Protein AF-A0A7S0JBU2-F1 (afdb_monomer_lite)

Foldseek 3Di:
DDDDDDDDDPVVDDDDADDDDPPDFPPADAQKWWFFDDPNDTAIWTWHDPQPPPPPPDPDDFTWTFTGRLVVRDTDTDGSVGIGFDWDQDPNDTDGDTDRDPPPPSDPDD

Secondary structure (DSSP, 8-state):
--PPPPP--GGG--PPPPPPPTT----PPTTEEEEEEETTEEEEEEEE----PPPTT-TT-PPEEEEEEGGGTEEEEEEGGGEEEEEEEETTEEEEE--BPPTT-TT---

Sequence (110 aa):
ETTPKEWKSVGEVRALPPPPPDGWHFHARLLEACDAQHDGSWLCGVAFVEPLLPSSESAEEETLFAVRFPPLELTLELPATAVRPLWELQSGNWTVVSRIVSSGGAAALT

pLDDT: mean 74.16, std 16.02, range [33.69, 90.88]

Organism: NCBI:txid127549

Structure (mmCIF, N/CA/C/O backbone):
data_AF-A0A7S0JBU2-F1
#
_entry.id   AF-A0A7S0JBU2-F1
#
loop_
_atom_site.group_PDB
_atom_site.id
_atom_site.type_symbol
_atom_site.label_atom_id
_atom_site.label_alt_id
_atom_site.label_comp_id
_atom_site.label_asym_id
_atom_site.label_entity_id
_atom_site.label_seq_id
_atom_site.pdbx_PDB_ins_code
_atom_site.Cartn_x
_atom_site.Cartn_y
_atom_site.Cartn_z
_atom_site.occupancy
_atom_site.B_iso_or_equiv
_atom_site.auth_seq_id
_atom_site.auth_comp_id
_atom_site.auth_asym_id
_atom_site.auth_atom_id
_atom_site.pdbx_PDB_model_num
ATOM 1 N N . GLU A 1 1 ? 7.351 22.881 20.813 1.00 42.94 1 GLU A N 1
ATOM 2 C CA . GLU A 1 1 ? 5.884 22.879 20.989 1.00 42.94 1 GLU A CA 1
ATOM 3 C C . GLU A 1 1 ? 5.425 21.477 21.355 1.00 42.94 1 GLU A C 1
ATOM 5 O O . GLU A 1 1 ? 6.002 20.518 20.859 1.00 42.94 1 GLU A O 1
ATOM 10 N N . THR A 1 2 ? 4.452 21.335 22.253 1.00 54.41 2 THR A N 1
ATOM 11 C CA . THR A 1 2 ? 3.828 20.041 22.563 1.00 54.41 2 THR A CA 1
ATOM 12 C C . THR A 1 2 ? 2.641 19.844 21.634 1.00 54.41 2 THR A C 1
ATOM 14 O O . THR A 1 2 ? 1.653 20.564 21.759 1.00 54.41 2 THR A O 1
ATOM 17 N N . THR A 1 3 ? 2.743 18.890 20.709 1.00 56.72 3 THR A N 1
ATOM 18 C CA . THR A 1 3 ? 1.644 18.486 19.826 1.00 56.72 3 THR A CA 1
ATOM 19 C C . THR A 1 3 ? 0.376 18.235 20.657 1.00 56.72 3 THR A C 1
ATOM 21 O O . THR A 1 3 ? 0.451 17.501 21.651 1.00 56.72 3 THR A O 1
ATOM 24 N N . PRO A 1 4 ? -0.773 18.846 20.319 1.00 62.50 4 PRO A N 1
ATOM 25 C CA . PRO A 1 4 ? -2.010 18.629 21.059 1.00 62.50 4 PRO A CA 1
ATOM 26 C C . PRO A 1 4 ? -2.412 17.150 20.984 1.00 62.50 4 PRO A C 1
ATOM 28 O O . PRO A 1 4 ? -2.424 16.549 19.912 1.00 62.50 4 PRO A O 1
ATOM 31 N N . LYS A 1 5 ? -2.704 16.547 22.142 1.00 82.44 5 LYS A N 1
ATOM 32 C CA . LYS A 1 5 ? -3.158 15.154 22.232 1.00 82.44 5 LYS A CA 1
ATOM 33 C C . LYS A 1 5 ? -4.628 15.080 21.818 1.00 82.44 5 LYS A C 1
ATOM 35 O O . LYS A 1 5 ? -5.474 15.702 22.454 1.00 82.44 5 LYS A O 1
ATOM 40 N N . GLU A 1 6 ? -4.911 14.316 20.772 1.00 87.00 6 GLU A N 1
ATOM 41 C CA . GLU A 1 6 ? -6.258 14.057 20.263 1.00 87.00 6 GLU A CA 1
ATOM 42 C C . GLU A 1 6 ? -6.824 12.771 20.890 1.00 87.00 6 GLU A C 1
ATOM 44 O O . GLU A 1 6 ? -6.122 11.762 20.993 1.00 87.00 6 GLU A O 1
ATOM 49 N N . TRP A 1 7 ? -8.087 12.798 21.320 1.00 85.38 7 TRP A N 1
ATOM 50 C CA . TRP A 1 7 ? -8.796 11.602 21.783 1.00 85.38 7 TRP A CA 1
ATOM 51 C C . TRP A 1 7 ? -9.399 10.880 20.576 1.00 85.38 7 TRP A C 1
ATOM 53 O O . TRP A 1 7 ? -10.146 11.494 19.822 1.00 85.38 7 TRP A O 1
ATOM 63 N N . LYS A 1 8 ? -9.099 9.587 20.409 1.00 82.56 8 LYS A N 1
ATOM 64 C CA . LYS A 1 8 ? -9.618 8.747 19.314 1.00 82.56 8 LYS A CA 1
ATOM 65 C C . LYS A 1 8 ? -10.379 7.550 19.864 1.00 82.56 8 LYS A C 1
ATOM 67 O O . LYS A 1 8 ? -10.047 7.046 20.940 1.00 82.56 8 LYS A O 1
ATOM 72 N N . SER A 1 9 ? -11.387 7.083 19.136 1.00 83.75 9 SER A N 1
ATOM 73 C CA . SER A 1 9 ? -12.057 5.827 19.465 1.00 83.75 9 SER A CA 1
ATOM 74 C C . SER A 1 9 ? -11.132 4.636 19.188 1.00 83.75 9 SER A C 1
ATOM 76 O O . SER A 1 9 ? -10.246 4.697 18.337 1.00 83.75 9 SER A O 1
ATOM 78 N N . VAL A 1 10 ? -11.338 3.521 19.897 1.00 78.00 10 VAL A N 1
ATOM 79 C CA . VAL A 1 10 ? -10.508 2.310 19.735 1.00 78.00 10 VAL A CA 1
ATOM 80 C C . VAL A 1 10 ? -10.540 1.786 18.293 1.00 78.00 10 VAL A C 1
ATOM 82 O O . VAL A 1 10 ? -9.539 1.264 17.821 1.00 78.00 10 VAL A O 1
ATOM 85 N N . GLY A 1 11 ? -11.655 1.963 17.574 1.00 78.38 11 GLY A N 1
ATOM 86 C CA . GLY A 1 11 ? -11.784 1.545 16.173 1.00 78.38 11 GLY A CA 1
ATOM 87 C C . GLY A 1 11 ? -10.994 2.402 15.176 1.00 78.38 11 GLY A C 1
ATOM 88 O O . GLY A 1 11 ? -10.672 1.924 14.094 1.00 78.38 11 GLY A O 1
ATOM 89 N N . GLU A 1 12 ? -10.646 3.640 15.536 1.00 78.50 12 GLU A N 1
ATOM 90 C CA . GLU A 1 12 ? -9.854 4.558 14.698 1.00 78.50 12 GLU A CA 1
ATOM 91 C C . GLU A 1 12 ? -8.343 4.376 14.887 1.00 78.50 12 GLU A C 1
ATOM 93 O O . GLU A 1 12 ? -7.539 4.963 14.159 1.00 78.50 12 GLU A O 1
ATOM 98 N N . VAL A 1 13 ? -7.939 3.572 15.872 1.00 77.75 13 VAL A N 1
ATOM 99 C CA . VAL A 1 13 ? -6.538 3.303 16.180 1.00 77.75 13 VAL A CA 1
ATOM 100 C C . VAL A 1 13 ? -6.230 1.854 15.838 1.00 77.75 13 VAL A C 1
ATOM 102 O O . VAL A 1 13 ? -6.729 0.921 16.460 1.00 77.75 13 VAL A O 1
ATOM 105 N N . ARG A 1 14 ? -5.340 1.661 14.867 1.00 80.94 14 ARG A N 1
ATOM 106 C CA . ARG A 1 14 ? -4.727 0.363 14.577 1.00 80.94 14 ARG A CA 1
ATOM 107 C C . ARG A 1 14 ? -3.247 0.407 14.922 1.00 80.94 14 ARG A C 1
ATOM 109 O O . ARG A 1 14 ? -2.635 1.475 14.917 1.00 80.94 14 ARG A O 1
ATOM 116 N N . ALA A 1 15 ? -2.670 -0.758 15.211 1.00 80.94 15 ALA A N 1
ATOM 117 C CA . ALA A 1 15 ? -1.220 -0.888 15.279 1.00 80.94 15 ALA A CA 1
ATOM 118 C C . ALA A 1 15 ? -0.583 -0.425 13.952 1.00 80.94 15 ALA A C 1
ATOM 120 O O . ALA A 1 15 ? -1.257 -0.307 12.926 1.00 80.94 15 ALA A O 1
ATOM 121 N N . LEU A 1 16 ? 0.721 -0.172 13.947 1.00 79.06 16 LEU A N 1
ATOM 122 C CA . LEU A 1 16 ? 1.423 -0.029 12.675 1.00 79.06 16 LEU A CA 1
ATOM 123 C C . LEU A 1 16 ? 1.503 -1.409 11.998 1.00 79.06 16 LEU A C 1
ATOM 125 O O . LEU A 1 16 ? 1.698 -2.407 12.703 1.00 79.06 16 LEU A O 1
ATOM 129 N N . PRO A 1 17 ? 1.334 -1.495 10.666 1.00 81.44 17 PRO A N 1
ATOM 130 C CA . PRO A 1 17 ? 1.591 -2.736 9.951 1.00 81.44 17 PRO A CA 1
ATOM 131 C C . PRO A 1 17 ? 3.065 -3.132 10.112 1.00 81.44 17 PRO A C 1
ATOM 133 O O . PRO A 1 17 ? 3.919 -2.259 10.310 1.00 81.44 17 PRO A O 1
ATOM 136 N N . PRO A 1 18 ? 3.379 -4.435 10.050 1.00 79.75 18 PRO A N 1
ATOM 137 C CA . PRO A 1 18 ? 4.756 -4.894 10.127 1.00 79.75 18 PRO A CA 1
ATOM 138 C C . PRO A 1 18 ? 5.561 -4.350 8.936 1.00 79.75 18 PRO A C 1
ATOM 140 O O . PRO A 1 18 ? 4.991 -4.083 7.870 1.00 79.75 18 PRO A O 1
ATOM 143 N N . PRO A 1 19 ? 6.887 -4.186 9.088 1.00 70.88 19 PRO A N 1
ATOM 144 C CA . PRO A 1 19 ? 7.738 -3.921 7.939 1.00 70.88 19 PRO A CA 1
ATOM 145 C C . PRO A 1 19 ? 7.615 -5.070 6.919 1.00 70.88 19 PRO A C 1
ATOM 147 O O . PRO A 1 19 ? 7.265 -6.196 7.298 1.00 70.88 19 PRO A O 1
ATOM 150 N N . PRO A 1 20 ? 7.894 -4.816 5.630 1.00 67.12 20 PRO A N 1
ATOM 151 C CA . PRO A 1 20 ? 7.974 -5.882 4.641 1.00 67.12 20 PRO A CA 1
ATOM 152 C C . PRO A 1 20 ? 8.985 -6.963 5.070 1.00 67.12 20 PRO A C 1
ATOM 154 O O . PRO A 1 20 ? 9.978 -6.626 5.718 1.00 67.12 20 PRO A O 1
ATOM 157 N N . PRO A 1 21 ? 8.765 -8.244 4.723 1.00 63.31 21 PRO A N 1
ATOM 158 C CA . PRO A 1 21 ? 9.740 -9.302 4.983 1.00 63.31 21 PRO A CA 1
ATOM 159 C C . PRO A 1 21 ? 11.094 -9.028 4.308 1.00 63.31 21 PRO A C 1
ATOM 161 O O . PRO A 1 21 ? 11.147 -8.401 3.250 1.00 63.31 21 PRO A O 1
ATOM 164 N N . ASP A 1 22 ? 12.182 -9.559 4.867 1.00 62.12 22 ASP A N 1
ATOM 165 C CA . ASP A 1 22 ? 13.505 -9.473 4.238 1.00 62.12 22 ASP A CA 1
ATOM 166 C C . ASP A 1 22 ? 13.498 -10.106 2.835 1.00 62.12 22 ASP A C 1
ATOM 168 O O . ASP A 1 22 ? 12.935 -11.183 2.621 1.00 62.12 22 ASP A O 1
ATOM 172 N N . GLY A 1 23 ? 14.118 -9.429 1.863 1.00 59.78 23 GLY A N 1
ATOM 173 C CA . GLY A 1 23 ? 14.139 -9.866 0.459 1.00 59.78 23 GLY A CA 1
ATOM 174 C C . GLY A 1 23 ? 12.808 -9.692 -0.278 1.00 59.78 23 GLY A C 1
ATOM 175 O O . GLY A 1 23 ? 12.678 -10.110 -1.430 1.00 59.78 23 GLY A O 1
ATOM 176 N N . TRP A 1 24 ? 11.810 -9.079 0.361 1.00 62.03 24 TRP A N 1
ATOM 177 C CA . TRP A 1 24 ? 10.565 -8.738 -0.300 1.00 62.03 24 TRP A CA 1
ATOM 178 C C . TRP A 1 24 ? 10.749 -7.478 -1.150 1.00 62.03 24 TRP A C 1
ATOM 180 O O . TRP A 1 24 ? 11.131 -6.416 -0.663 1.00 62.03 24 TRP A O 1
ATOM 190 N N . HIS A 1 25 ? 10.445 -7.601 -2.436 1.00 61.06 25 HIS A N 1
ATOM 191 C CA . HIS A 1 25 ? 10.441 -6.495 -3.381 1.00 61.06 25 HIS A CA 1
ATOM 192 C C . HIS A 1 25 ? 9.000 -6.204 -3.769 1.00 61.06 25 HIS A C 1
ATOM 194 O O . HIS A 1 25 ? 8.296 -7.116 -4.215 1.00 61.06 25 HIS A O 1
ATOM 200 N N . PHE A 1 26 ? 8.573 -4.946 -3.657 1.00 64.19 26 PHE A N 1
ATOM 201 C CA . PHE A 1 26 ? 7.266 -4.545 -4.159 1.00 64.19 26 PHE A CA 1
ATOM 202 C C . PHE A 1 26 ? 7.232 -4.694 -5.676 1.00 64.19 26 PHE A C 1
ATOM 204 O O . PHE A 1 26 ? 7.732 -3.860 -6.422 1.00 64.19 26 PHE A O 1
ATOM 211 N N . HIS A 1 27 ? 6.657 -5.803 -6.124 1.00 65.88 27 HIS A N 1
ATOM 212 C CA . HIS A 1 27 ? 6.309 -6.028 -7.514 1.00 65.88 27 HIS A CA 1
ATOM 213 C C . HIS A 1 27 ? 4.861 -5.600 -7.664 1.00 65.88 27 HIS A C 1
ATOM 215 O O . HIS A 1 27 ? 3.965 -6.441 -7.600 1.00 65.88 27 HIS A O 1
ATOM 221 N N . ALA A 1 28 ? 4.633 -4.293 -7.800 1.00 63.09 28 ALA A N 1
ATOM 222 C CA . ALA A 1 28 ? 3.307 -3.822 -8.151 1.00 63.09 28 ALA A CA 1
ATOM 223 C C . ALA A 1 28 ? 2.864 -4.532 -9.434 1.00 63.09 28 ALA A C 1
ATOM 225 O O . ALA A 1 28 ? 3.602 -4.614 -10.421 1.00 63.09 28 ALA A O 1
ATOM 226 N N . ARG A 1 29 ? 1.654 -5.071 -9.432 1.00 70.31 29 ARG A N 1
ATOM 227 C CA . ARG A 1 29 ? 0.944 -5.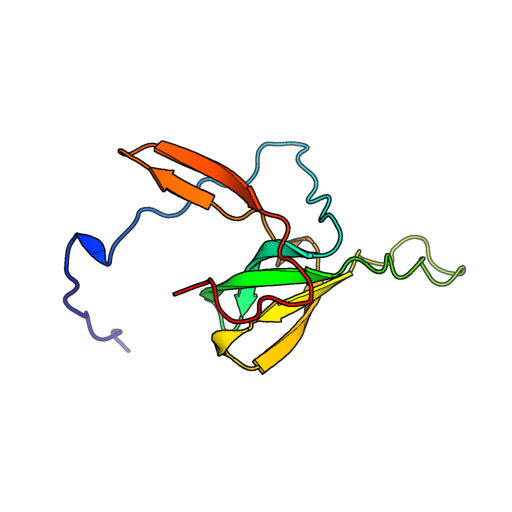360 -10.674 1.00 70.31 29 ARG A CA 1
ATOM 228 C C . ARG A 1 29 ? 0.249 -4.079 -11.117 1.00 70.31 29 ARG A C 1
ATOM 230 O O . ARG A 1 29 ? -0.149 -3.257 -10.295 1.00 70.31 29 ARG A O 1
ATOM 237 N N . LEU A 1 30 ? 0.101 -3.897 -12.426 1.00 73.94 30 LEU A N 1
ATOM 238 C CA . LEU A 1 30 ? -0.671 -2.781 -12.967 1.00 73.94 30 LEU A CA 1
ATOM 239 C C . LEU A 1 30 ? -2.076 -2.774 -12.330 1.00 73.94 30 LEU A C 1
ATOM 241 O O . LEU A 1 30 ? -2.762 -3.798 -12.342 1.00 73.94 30 LEU A O 1
ATOM 245 N N . LEU A 1 31 ? -2.493 -1.619 -11.805 1.00 80.88 31 LEU A N 1
ATOM 246 C CA . LEU A 1 31 ? -3.761 -1.404 -11.092 1.00 80.88 31 LEU A CA 1
ATOM 247 C C . LEU A 1 31 ? -3.876 -2.106 -9.728 1.00 80.88 31 LEU A C 1
ATOM 249 O O . LEU A 1 31 ? -4.988 -2.332 -9.247 1.00 80.88 31 LEU A O 1
ATOM 253 N N . GLU A 1 32 ? -2.768 -2.470 -9.088 1.00 85.19 32 GLU A N 1
ATOM 254 C CA . GLU A 1 32 ? -2.796 -3.073 -7.754 1.00 85.19 32 GLU A CA 1
ATOM 255 C C . GLU A 1 32 ? -2.950 -2.018 -6.650 1.00 85.19 32 GLU A C 1
ATOM 257 O O . GLU A 1 32 ? -2.290 -0.979 -6.661 1.00 85.19 32 GLU A O 1
ATOM 262 N N . ALA A 1 33 ? -3.828 -2.286 -5.680 1.00 88.56 33 ALA A N 1
ATOM 263 C CA . ALA A 1 33 ? -3.969 -1.454 -4.490 1.00 88.56 33 ALA A CA 1
ATOM 264 C C . ALA A 1 33 ? -2.727 -1.554 -3.587 1.00 88.56 33 ALA A C 1
ATOM 266 O O . ALA A 1 33 ? -2.220 -2.647 -3.320 1.00 88.56 33 ALA A O 1
ATOM 267 N N . CYS A 1 34 ? -2.265 -0.417 -3.077 1.00 88.69 34 CYS A N 1
ATOM 268 C CA . CYS A 1 34 ? -1.063 -0.310 -2.255 1.00 88.69 34 CYS A CA 1
ATOM 269 C C . CYS A 1 34 ? -1.217 0.763 -1.172 1.00 88.69 34 CYS A C 1
ATOM 271 O O . CYS A 1 34 ? -2.062 1.648 -1.280 1.00 88.69 34 CYS A O 1
ATOM 273 N N . ASP A 1 35 ? -0.366 0.717 -0.151 1.00 90.38 35 ASP A N 1
ATOM 274 C CA . ASP A 1 35 ? -0.142 1.860 0.736 1.00 90.38 35 ASP A CA 1
ATOM 275 C C . ASP A 1 35 ? 1.032 2.674 0.178 1.00 90.38 35 ASP A C 1
ATOM 277 O O . ASP A 1 35 ? 2.092 2.116 -0.115 1.00 90.38 35 ASP A O 1
ATOM 281 N N . ALA A 1 36 ? 0.881 3.989 0.077 1.00 89.94 36 ALA A N 1
ATOM 282 C CA . ALA A 1 36 ? 1.926 4.884 -0.405 1.00 89.94 36 ALA A CA 1
ATOM 283 C C . ALA A 1 36 ? 2.073 6.120 0.487 1.00 89.94 36 ALA A C 1
ATOM 285 O O . ALA A 1 36 ? 1.106 6.570 1.111 1.00 89.94 36 ALA A O 1
ATOM 286 N N . GLN A 1 37 ? 3.293 6.647 0.582 1.00 90.19 37 GLN A N 1
ATOM 287 C CA . GLN A 1 37 ? 3.591 7.784 1.445 1.00 90.19 37 GLN A CA 1
ATOM 288 C C . GLN A 1 37 ? 3.175 9.109 0.792 1.00 90.19 37 GLN A C 1
ATOM 290 O O . GLN A 1 37 ? 3.545 9.404 -0.341 1.00 90.19 37 GLN A O 1
ATOM 295 N N . HIS A 1 38 ? 2.439 9.931 1.535 1.00 90.75 38 HIS A N 1
ATOM 296 C CA . HIS A 1 38 ? 2.071 11.295 1.164 1.00 90.75 38 HIS A CA 1
ATOM 297 C C . HIS A 1 38 ? 1.982 12.155 2.432 1.00 90.75 38 HIS A C 1
ATOM 299 O O . HIS A 1 38 ? 1.353 11.750 3.409 1.00 90.75 38 HIS A O 1
ATOM 305 N N . ASP A 1 39 ? 2.666 13.303 2.449 1.00 89.19 39 ASP A N 1
ATOM 306 C CA . ASP A 1 39 ? 2.696 14.256 3.573 1.00 89.19 39 ASP A CA 1
ATOM 307 C C . ASP A 1 39 ? 2.965 13.610 4.947 1.00 89.19 39 ASP A C 1
ATOM 309 O O . ASP A 1 39 ? 2.319 13.889 5.957 1.00 89.19 39 ASP A O 1
ATOM 313 N N . GLY A 1 40 ? 3.930 12.683 4.986 1.00 86.06 40 GLY A N 1
ATOM 314 C CA . GLY A 1 40 ? 4.324 11.975 6.209 1.00 86.06 40 GLY A CA 1
ATOM 315 C C . GLY A 1 40 ? 3.343 10.892 6.674 1.00 86.06 40 GLY A C 1
ATOM 316 O O . GLY A 1 40 ? 3.591 10.251 7.695 1.00 86.06 40 GLY A O 1
ATOM 317 N N . SER A 1 41 ? 2.270 10.643 5.922 1.00 87.81 41 SER A N 1
ATOM 318 C CA . SER A 1 41 ? 1.263 9.614 6.195 1.00 87.81 41 SER A CA 1
ATOM 319 C C . SER A 1 41 ? 1.287 8.510 5.141 1.00 87.81 41 SER A C 1
ATOM 321 O O . SER A 1 41 ? 1.704 8.728 4.009 1.00 87.81 41 SER A O 1
ATOM 323 N N . TRP A 1 42 ? 0.828 7.312 5.508 1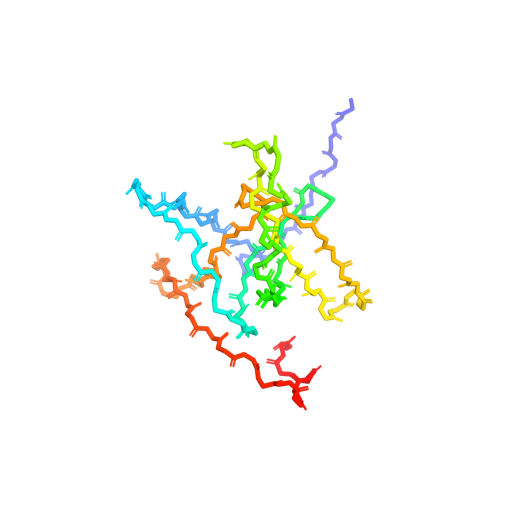.00 88.19 42 TRP A N 1
ATOM 324 C CA . TRP A 1 42 ? 0.592 6.221 4.558 1.00 88.19 42 TRP A CA 1
ATOM 325 C C . TRP A 1 42 ? -0.881 6.218 4.159 1.00 88.19 42 TRP A C 1
ATOM 327 O O . TRP A 1 42 ? -1.745 6.064 5.026 1.00 88.19 42 TRP A O 1
ATOM 337 N N . LEU A 1 43 ? -1.157 6.387 2.869 1.00 88.81 43 LEU A N 1
ATOM 338 C CA . LEU A 1 43 ? -2.502 6.427 2.303 1.00 88.81 43 LEU A CA 1
ATOM 339 C C . LEU A 1 43 ? -2.705 5.273 1.323 1.00 88.81 43 LEU A C 1
ATOM 341 O O . LEU A 1 43 ? -1.774 4.863 0.633 1.00 88.81 43 LEU A O 1
ATOM 345 N N . CYS A 1 44 ? -3.942 4.789 1.234 1.00 89.25 44 CYS A N 1
ATOM 346 C CA . CYS A 1 44 ? -4.318 3.797 0.234 1.00 89.25 44 CYS A CA 1
ATOM 347 C C . CYS A 1 44 ? -4.336 4.446 -1.158 1.00 89.25 44 CYS A C 1
ATOM 349 O O . CYS A 1 44 ? -4.986 5.475 -1.373 1.00 89.25 44 CYS A O 1
ATOM 351 N N . GLY A 1 45 ? -3.626 3.834 -2.097 1.00 90.69 45 GLY A N 1
ATOM 352 C CA . GLY A 1 45 ? -3.537 4.238 -3.491 1.00 90.69 45 GLY A CA 1
ATOM 353 C C . GLY A 1 45 ? -3.620 3.040 -4.431 1.00 90.69 45 GLY A C 1
ATOM 354 O O . GLY A 1 45 ? -3.794 1.894 -4.015 1.00 90.69 45 GLY A O 1
ATOM 355 N N . VAL A 1 46 ? -3.513 3.320 -5.724 1.00 89.31 46 VAL A N 1
ATOM 356 C CA . VAL A 1 46 ? -3.477 2.318 -6.792 1.00 89.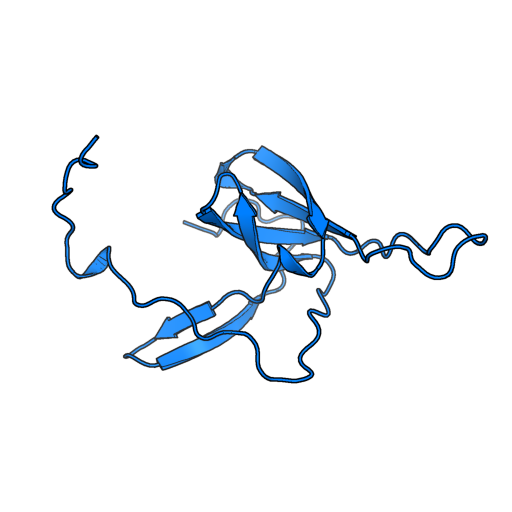31 46 VAL A CA 1
ATOM 357 C C . VAL A 1 46 ? -2.205 2.531 -7.594 1.00 89.31 46 VAL A C 1
ATOM 359 O O . VAL A 1 46 ? -2.021 3.599 -8.184 1.00 89.31 46 VAL A O 1
ATOM 362 N N . ALA A 1 47 ? -1.338 1.525 -7.606 1.00 86.06 47 ALA A N 1
ATOM 363 C CA . ALA A 1 47 ? -0.098 1.542 -8.357 1.00 86.06 47 ALA A CA 1
ATOM 364 C C . ALA A 1 47 ? -0.366 1.271 -9.843 1.00 86.06 47 ALA A C 1
ATOM 366 O O . ALA A 1 47 ? -1.009 0.292 -10.233 1.00 86.06 47 ALA A O 1
ATOM 367 N N . PHE A 1 48 ? 0.168 2.141 -10.685 1.00 78.44 48 PHE A N 1
ATOM 368 C CA . PHE A 1 48 ? 0.282 1.964 -12.118 1.00 78.44 48 PHE A CA 1
ATOM 369 C C . PHE A 1 48 ? 1.735 1.623 -12.407 1.00 78.44 48 PHE A C 1
ATOM 371 O O . PHE A 1 48 ? 2.656 2.327 -11.999 1.00 78.44 48 PHE A O 1
ATOM 378 N N . VAL A 1 49 ? 1.926 0.501 -13.086 1.00 64.94 49 VAL A N 1
ATOM 379 C CA . VAL A 1 49 ? 3.245 0.021 -13.469 1.00 64.94 49 VAL A CA 1
ATOM 380 C C . VAL A 1 49 ? 3.358 0.200 -14.962 1.00 64.94 49 VAL A C 1
ATOM 382 O O . VAL A 1 49 ? 3.063 -0.709 -15.732 1.00 64.94 49 VAL A O 1
ATOM 385 N N . GLU A 1 50 ? 3.768 1.388 -15.375 1.00 54.81 50 GLU A N 1
ATOM 386 C CA . GLU A 1 50 ? 4.694 1.420 -16.493 1.00 54.81 50 GLU A CA 1
ATOM 387 C C . GLU A 1 50 ? 6.070 1.263 -15.851 1.00 54.81 50 GLU A C 1
ATOM 389 O O . GLU A 1 50 ? 6.467 2.140 -15.084 1.00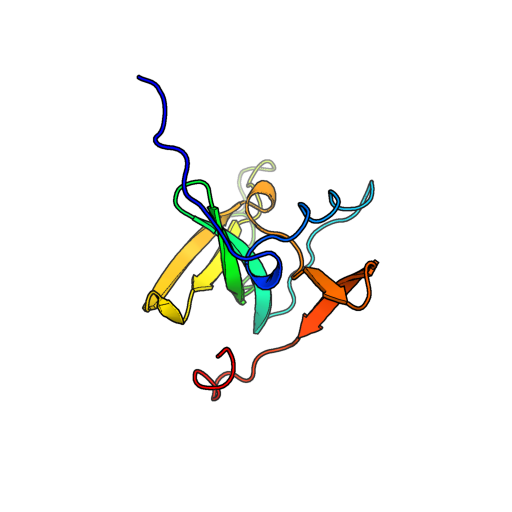 54.81 50 GLU A O 1
ATOM 394 N N . PRO A 1 51 ? 6.789 0.143 -16.056 1.00 47.88 51 PRO A N 1
ATOM 395 C CA . PRO A 1 51 ? 8.207 0.174 -15.775 1.00 47.88 51 PRO A CA 1
ATOM 396 C C . PRO A 1 51 ? 8.766 1.233 -16.723 1.00 47.88 51 PRO A C 1
ATOM 398 O O . PRO A 1 51 ? 8.853 0.996 -17.930 1.00 47.88 51 PRO A O 1
ATOM 401 N N . LEU A 1 52 ? 9.077 2.418 -16.195 1.00 48.22 52 LEU A N 1
ATOM 402 C CA . LEU A 1 52 ? 9.947 3.348 -16.892 1.00 48.22 52 LEU A CA 1
ATOM 403 C C . LEU A 1 52 ? 11.261 2.582 -17.030 1.00 48.22 52 LEU A C 1
ATOM 405 O O . LEU A 1 52 ? 11.990 2.392 -16.058 1.00 48.22 52 LEU A O 1
ATOM 409 N N . LEU A 1 53 ? 11.464 1.978 -18.205 1.00 46.91 53 LEU A N 1
ATOM 410 C CA . LEU A 1 53 ? 12.713 1.306 -18.526 1.00 46.91 53 LEU A CA 1
ATOM 411 C C . LEU A 1 53 ? 13.822 2.309 -18.248 1.00 46.91 53 LEU A C 1
ATOM 413 O O . LEU A 1 53 ? 13.668 3.464 -18.660 1.00 46.91 53 LEU A O 1
ATOM 417 N N . PRO A 1 54 ? 14.908 1.885 -17.583 1.00 44.41 54 PRO A N 1
ATOM 418 C CA . PRO A 1 54 ? 15.976 2.805 -17.313 1.00 44.41 54 PRO A CA 1
ATOM 419 C C . PRO A 1 54 ? 16.445 3.389 -18.638 1.00 44.41 54 PRO A C 1
ATOM 421 O O . PRO A 1 54 ? 16.681 2.643 -19.602 1.00 44.41 54 PRO A O 1
ATOM 424 N N . SER A 1 55 ? 16.515 4.716 -18.720 1.00 45.38 55 SER A N 1
ATOM 425 C CA . SER A 1 55 ? 17.111 5.341 -1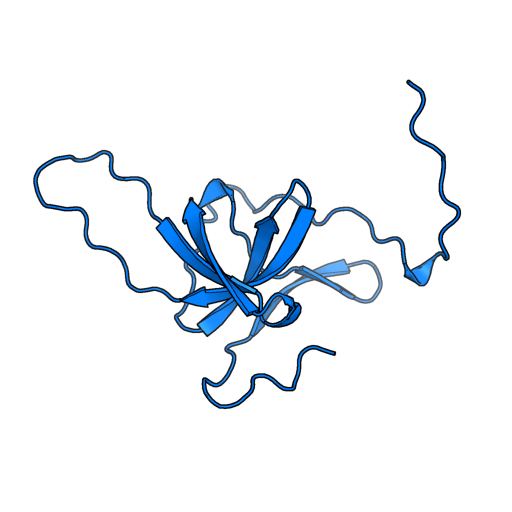9.890 1.00 45.38 55 SER A CA 1
ATOM 426 C C . SER A 1 55 ? 18.543 4.808 -19.979 1.00 45.38 55 SER A C 1
ATOM 428 O O . SER A 1 55 ? 19.245 4.682 -18.978 1.00 45.38 55 SER A O 1
ATOM 430 N N . SER A 1 56 ? 18.931 4.318 -21.153 1.00 49.72 56 SER A N 1
ATOM 431 C CA . SER A 1 56 ? 20.019 3.351 -21.337 1.00 49.72 56 SER A CA 1
ATOM 432 C C . SER A 1 56 ? 21.442 3.903 -21.135 1.00 49.72 56 SER A C 1
ATOM 434 O O . SER A 1 56 ? 22.341 3.541 -21.890 1.00 49.72 56 SER A O 1
ATOM 436 N N . GLU A 1 57 ? 21.679 4.759 -20.139 1.00 51.31 57 GLU A N 1
ATOM 437 C CA . GLU A 1 57 ? 22.990 5.356 -19.859 1.00 51.31 57 GLU A CA 1
ATOM 438 C C . GLU A 1 57 ? 23.408 5.372 -18.375 1.00 51.31 57 GLU A C 1
ATOM 440 O O . GLU A 1 57 ? 24.528 5.791 -18.083 1.00 51.31 57 GLU A O 1
ATOM 445 N N . SER A 1 58 ? 22.615 4.876 -17.414 1.00 49.75 58 SER A N 1
ATOM 446 C CA . SER A 1 58 ? 23.065 4.791 -16.008 1.00 49.75 58 SER A CA 1
ATOM 447 C C . SER A 1 58 ? 22.444 3.622 -15.238 1.00 49.75 58 SER A C 1
ATOM 449 O O . SER A 1 58 ? 21.233 3.489 -15.127 1.00 49.75 58 SER A O 1
ATOM 451 N N . ALA A 1 59 ? 23.295 2.763 -14.672 1.00 48.19 59 ALA A N 1
ATOM 452 C CA . ALA A 1 59 ? 22.917 1.550 -13.937 1.00 48.19 59 ALA A CA 1
ATOM 453 C C . ALA A 1 59 ? 22.415 1.805 -12.493 1.00 48.19 59 ALA A C 1
ATOM 455 O O . ALA A 1 59 ? 22.466 0.901 -11.662 1.00 48.19 59 ALA A O 1
ATOM 456 N N . GLU A 1 60 ? 21.941 3.016 -12.189 1.00 55.59 60 GLU A N 1
ATOM 457 C CA . GLU A 1 60 ? 21.509 3.447 -10.847 1.00 55.59 60 GLU A CA 1
ATOM 458 C C . GLU A 1 60 ? 20.156 4.186 -10.864 1.00 55.59 60 GLU A C 1
ATOM 460 O O . GLU A 1 60 ? 19.879 5.001 -9.988 1.00 55.59 60 GLU A O 1
ATOM 465 N N . GLU A 1 61 ? 19.296 3.951 -11.860 1.00 58.66 61 GLU A N 1
ATOM 466 C CA . GLU A 1 61 ? 17.954 4.548 -11.849 1.00 58.66 61 GLU A CA 1
ATOM 467 C C . GLU A 1 61 ? 17.052 3.825 -10.825 1.00 58.66 61 GLU A C 1
ATOM 469 O O . GLU A 1 61 ? 16.771 2.627 -10.935 1.00 58.66 61 GLU A O 1
ATOM 474 N N . GLU A 1 62 ? 16.629 4.554 -9.786 1.00 67.94 62 GLU A N 1
ATOM 475 C CA . GLU A 1 62 ? 15.683 4.075 -8.776 1.00 67.94 62 GLU A CA 1
ATOM 476 C C . GLU A 1 62 ? 14.324 3.785 -9.432 1.00 67.94 62 GLU A C 1
ATOM 478 O O . GLU A 1 62 ? 13.786 4.606 -10.172 1.00 67.94 62 GLU A O 1
ATOM 483 N N . THR A 1 63 ? 13.748 2.607 -9.173 1.00 74.31 63 THR A N 1
ATOM 484 C CA . THR A 1 63 ? 12.428 2.253 -9.710 1.00 74.31 63 THR A CA 1
ATOM 485 C C . THR A 1 63 ? 11.357 3.172 -9.125 1.00 74.31 63 THR A C 1
ATOM 487 O O . THR A 1 63 ? 11.109 3.152 -7.914 1.00 74.31 63 THR A O 1
ATOM 490 N N . LEU A 1 64 ? 10.704 3.941 -9.998 1.00 81.19 64 LEU A N 1
ATOM 491 C CA . LEU A 1 64 ? 9.565 4.787 -9.660 1.00 81.19 64 LEU A CA 1
ATOM 492 C C . LEU A 1 64 ? 8.243 4.080 -9.981 1.00 81.19 64 LEU A C 1
ATOM 494 O O . LEU A 1 64 ? 8.117 3.366 -10.976 1.00 81.19 64 LEU A O 1
ATOM 498 N N . PHE A 1 65 ? 7.244 4.314 -9.138 1.00 82.06 65 PHE A N 1
ATOM 499 C CA . PHE A 1 65 ? 5.869 3.858 -9.296 1.00 82.06 65 PHE A CA 1
ATOM 500 C C . PHE A 1 65 ? 4.948 5.066 -9.416 1.00 82.06 65 PHE A C 1
ATOM 502 O O . PHE A 1 65 ? 4.944 5.931 -8.541 1.00 82.06 65 PHE A O 1
ATOM 509 N N . ALA A 1 66 ? 4.111 5.105 -10.451 1.00 88.31 66 ALA A N 1
ATOM 510 C CA . ALA A 1 66 ? 3.022 6.070 -10.514 1.00 88.31 66 ALA A CA 1
ATOM 511 C C . ALA A 1 66 ? 1.869 5.572 -9.632 1.00 88.31 66 ALA A C 1
ATOM 513 O O . ALA A 1 66 ? 1.229 4.569 -9.940 1.00 88.31 66 ALA A O 1
ATOM 514 N N . VAL A 1 67 ? 1.587 6.248 -8.522 1.00 89.19 67 VAL A N 1
ATOM 515 C CA . VAL A 1 67 ? 0.507 5.886 -7.596 1.00 89.19 67 VAL A CA 1
ATOM 516 C C . VAL A 1 67 ? -0.588 6.937 -7.655 1.00 89.19 67 VAL A C 1
ATOM 518 O O . VAL A 1 67 ? -0.357 8.116 -7.386 1.00 89.19 67 VAL A O 1
ATOM 521 N N . ARG A 1 68 ? -1.809 6.507 -7.979 1.00 90.19 68 ARG A N 1
ATOM 522 C CA . ARG A 1 68 ? -3.003 7.353 -7.891 1.00 90.19 68 ARG A CA 1
ATOM 523 C C . ARG A 1 68 ? -3.622 7.227 -6.507 1.00 90.19 68 ARG A C 1
ATOM 525 O O . ARG A 1 68 ? -3.836 6.114 -6.034 1.00 90.19 68 ARG A O 1
ATOM 532 N N . PHE A 1 69 ? -4.005 8.350 -5.918 1.00 90.19 69 PHE A N 1
ATOM 533 C CA . PHE A 1 69 ? -4.779 8.451 -4.684 1.00 90.19 69 PHE A CA 1
ATOM 534 C C . PHE A 1 69 ? -6.203 8.898 -5.039 1.00 90.19 69 PHE A C 1
ATOM 536 O O . PHE A 1 69 ? -6.446 10.100 -5.166 1.00 90.19 69 PHE A O 1
ATOM 543 N N . PRO A 1 70 ? -7.165 7.972 -5.240 1.00 83.81 70 PRO A N 1
ATOM 544 C CA . PRO A 1 70 ? -8.507 8.330 -5.697 1.00 83.81 70 PRO A CA 1
ATOM 545 C C . PRO A 1 70 ? -9.216 9.392 -4.840 1.00 83.81 70 PRO A C 1
ATOM 547 O O . PRO A 1 70 ? -9.772 10.307 -5.441 1.00 83.81 70 PRO A O 1
ATOM 550 N N . PRO A 1 71 ? -9.155 9.357 -3.489 1.00 82.19 71 PRO A N 1
ATOM 551 C CA . PRO A 1 71 ? -9.812 10.369 -2.656 1.00 82.19 71 PRO A CA 1
ATOM 552 C C . PRO A 1 71 ? -9.252 11.787 -2.819 1.00 82.19 71 PRO A C 1
ATOM 554 O O . PRO A 1 71 ? -9.938 12.749 -2.491 1.00 82.19 71 PRO A O 1
ATOM 557 N N . LEU A 1 72 ? -8.006 11.913 -3.284 1.00 86.50 72 LEU A N 1
ATOM 558 C CA . LEU A 1 72 ? -7.316 13.193 -3.467 1.00 86.50 72 LEU A CA 1
ATOM 559 C C . LEU A 1 72 ? -7.305 13.649 -4.933 1.00 86.50 72 LEU A C 1
ATOM 561 O O . LEU A 1 72 ? -6.768 14.712 -5.225 1.00 86.50 72 LEU A O 1
ATOM 565 N N . GLU A 1 73 ? -7.831 12.828 -5.851 1.00 87.69 73 GLU A N 1
ATOM 566 C CA . GLU A 1 73 ? -7.749 13.030 -7.306 1.00 87.69 73 GLU A CA 1
ATOM 567 C C . GLU A 1 73 ? -6.322 13.345 -7.805 1.00 87.69 73 GLU A C 1
ATOM 569 O O . GLU A 1 73 ? -6.122 14.058 -8.785 1.00 87.69 73 GLU A O 1
ATOM 574 N N . LEU A 1 74 ? -5.316 12.772 -7.135 1.00 89.38 74 LEU A N 1
ATOM 575 C CA . LEU A 1 74 ? -3.896 13.048 -7.349 1.00 89.38 74 LEU A CA 1
ATOM 576 C C . LEU A 1 74 ? -3.156 11.789 -7.811 1.00 89.38 74 LEU A C 1
ATOM 578 O O . LEU A 1 74 ? -3.442 10.688 -7.338 1.00 89.38 74 LEU A O 1
ATOM 582 N N . THR A 1 75 ? -2.165 11.960 -8.685 1.00 90.88 75 THR A N 1
ATOM 583 C CA . THR A 1 75 ? -1.202 10.915 -9.055 1.00 90.88 75 THR A CA 1
ATOM 584 C C . THR A 1 75 ? 0.205 11.417 -8.760 1.00 90.88 75 THR A C 1
ATOM 586 O O . THR A 1 75 ? 0.546 12.526 -9.165 1.00 90.88 75 THR A O 1
ATOM 589 N N . LEU A 1 76 ? 1.006 10.613 -8.062 1.00 90.44 76 LEU A N 1
ATOM 590 C CA . LEU A 1 76 ? 2.399 10.918 -7.728 1.00 90.44 76 LEU A CA 1
ATOM 591 C C . LEU A 1 76 ? 3.323 9.816 -8.240 1.00 90.44 76 LEU A C 1
ATOM 593 O O . LEU A 1 76 ? 2.977 8.640 -8.172 1.00 90.44 76 LEU A O 1
ATOM 597 N N . GLU A 1 77 ? 4.510 10.198 -8.699 1.00 89.69 77 GLU A N 1
ATOM 598 C CA . GLU A 1 77 ? 5.612 9.267 -8.938 1.00 89.69 77 GLU A CA 1
ATOM 599 C C . GLU A 1 77 ? 6.396 9.098 -7.638 1.00 89.69 77 GLU A C 1
ATOM 601 O O . GLU A 1 77 ? 6.856 10.076 -7.046 1.00 89.69 77 GLU A O 1
ATOM 606 N N . LEU A 1 78 ? 6.495 7.862 -7.158 1.00 87.00 78 LEU A N 1
ATOM 607 C CA . LEU A 1 78 ? 7.056 7.537 -5.853 1.00 87.00 78 LEU A CA 1
ATOM 608 C C . LEU A 1 78 ? 8.132 6.458 -5.981 1.00 87.00 78 LEU A C 1
ATOM 610 O O . LEU A 1 78 ? 7.935 5.497 -6.725 1.00 87.00 78 LEU A O 1
ATOM 614 N N . PRO A 1 79 ? 9.244 6.561 -5.236 1.00 84.19 79 PRO A N 1
ATOM 615 C CA . PRO A 1 79 ? 10.242 5.503 -5.204 1.00 84.19 79 PRO A CA 1
ATOM 616 C C . PRO A 1 79 ? 9.680 4.233 -4.568 1.00 84.19 79 PRO A C 1
ATOM 618 O O . PRO A 1 79 ? 8.761 4.281 -3.745 1.00 84.19 79 PRO A O 1
ATOM 621 N N . ALA A 1 80 ? 10.291 3.089 -4.873 1.00 80.31 80 ALA A N 1
ATOM 622 C CA . ALA A 1 80 ? 9.951 1.801 -4.262 1.00 80.31 80 ALA A CA 1
ATOM 623 C C . ALA A 1 80 ? 9.925 1.833 -2.723 1.00 80.31 80 ALA A C 1
ATOM 625 O O . ALA A 1 80 ? 9.161 1.105 -2.098 1.00 80.31 80 ALA A O 1
ATOM 626 N N . THR A 1 81 ? 10.739 2.689 -2.103 1.00 83.12 81 THR A N 1
ATOM 627 C CA . THR A 1 81 ? 10.803 2.871 -0.644 1.00 83.12 81 THR A CA 1
ATOM 628 C C . THR A 1 81 ? 9.573 3.576 -0.058 1.00 83.12 81 THR A C 1
ATOM 630 O O . THR A 1 81 ? 9.270 3.400 1.123 1.00 83.12 81 THR A O 1
ATOM 633 N N . ALA A 1 82 ? 8.839 4.335 -0.874 1.00 87.56 82 ALA A N 1
ATOM 634 C CA . ALA A 1 82 ? 7.640 5.080 -0.494 1.00 87.56 82 ALA A CA 1
ATOM 635 C C . ALA A 1 82 ? 6.336 4.345 -0.849 1.00 87.56 82 ALA A C 1
ATOM 637 O O . ALA A 1 82 ? 5.252 4.906 -0.672 1.00 87.56 82 ALA A O 1
ATOM 638 N N . VAL A 1 83 ? 6.419 3.100 -1.329 1.00 86.69 83 VAL A N 1
ATOM 639 C CA . VAL A 1 83 ? 5.260 2.276 -1.687 1.00 86.69 83 VAL A CA 1
ATOM 640 C C . VAL A 1 83 ? 5.394 0.883 -1.080 1.00 86.69 83 VAL A C 1
ATOM 642 O O . VAL A 1 83 ? 6.463 0.280 -1.073 1.00 86.69 83 VAL A O 1
ATOM 645 N N . ARG A 1 84 ? 4.300 0.351 -0.538 1.00 86.56 84 ARG A N 1
ATOM 646 C CA . ARG A 1 84 ? 4.262 -0.975 0.086 1.00 86.56 84 ARG A CA 1
ATOM 647 C C . ARG A 1 84 ? 2.919 -1.662 -0.180 1.00 86.56 84 ARG A C 1
ATOM 649 O O . ARG A 1 84 ? 1.968 -1.008 -0.612 1.00 86.56 84 ARG A O 1
ATOM 656 N N . PRO A 1 85 ? 2.782 -2.962 0.120 1.00 85.06 85 PRO A N 1
ATOM 657 C CA . PRO A 1 85 ? 1.515 -3.655 -0.041 1.00 85.06 85 PRO A CA 1
ATOM 658 C C . PRO A 1 85 ? 0.445 -3.044 0.837 1.00 85.06 85 PRO A C 1
ATOM 660 O O . PRO A 1 85 ? 0.727 -2.545 1.929 1.00 85.06 85 PRO A O 1
ATOM 663 N N . LEU A 1 86 ? -0.796 -3.176 0.394 1.00 87.44 86 LEU A N 1
ATOM 664 C CA . LEU A 1 86 ? -1.921 -2.893 1.255 1.00 87.44 86 LEU A CA 1
ATOM 665 C C . LEU A 1 86 ? -1.988 -3.947 2.372 1.00 87.44 86 LEU A C 1
ATOM 667 O O . LEU A 1 86 ? -2.072 -5.150 2.112 1.00 87.44 86 LEU A O 1
ATOM 671 N N . TRP A 1 87 ? -1.959 -3.480 3.620 1.00 86.81 87 TRP A N 1
ATOM 672 C CA . TRP A 1 87 ? -2.125 -4.313 4.807 1.00 86.81 87 TRP A CA 1
ATOM 673 C C . TRP A 1 87 ? -3.488 -4.069 5.448 1.00 86.81 87 TRP A C 1
ATOM 675 O O . TRP A 1 87 ? -3.852 -2.933 5.773 1.00 86.81 87 TRP A O 1
ATOM 685 N N . GLU A 1 88 ? -4.208 -5.151 5.720 1.00 87.81 88 GLU A N 1
ATOM 686 C CA . GLU A 1 88 ? -5.442 -5.116 6.500 1.00 87.81 88 GLU A CA 1
ATOM 687 C C . GLU A 1 88 ? -5.241 -5.839 7.837 1.00 87.81 88 GLU A C 1
ATOM 689 O O . GLU A 1 88 ? -4.656 -6.924 7.899 1.00 87.81 88 GLU A O 1
ATOM 694 N N . LEU A 1 89 ? -5.718 -5.219 8.922 1.00 85.12 89 LEU A N 1
ATOM 695 C CA . LEU A 1 89 ? -5.745 -5.825 10.250 1.00 85.12 89 LEU A CA 1
ATOM 696 C C . LEU A 1 89 ? -7.084 -6.541 10.421 1.00 85.12 89 LEU A C 1
ATOM 698 O O . LEU A 1 89 ? -8.111 -5.901 10.637 1.00 85.12 89 LEU A O 1
ATOM 702 N N . GLN A 1 90 ? -7.071 -7.865 10.332 1.00 85.94 90 GLN A N 1
ATOM 703 C CA . GLN A 1 90 ? -8.265 -8.699 10.425 1.00 85.94 90 GLN A CA 1
ATOM 704 C C . GLN A 1 90 ? -8.155 -9.601 11.654 1.00 85.94 90 GLN A C 1
ATOM 706 O O . GLN A 1 90 ? -7.217 -10.388 11.778 1.00 85.94 90 GLN A O 1
ATOM 711 N N . SER A 1 91 ? -9.090 -9.463 12.599 1.00 86.25 91 SER A N 1
ATOM 712 C CA . SER A 1 91 ? -9.113 -10.248 13.847 1.00 86.25 91 SER A CA 1
ATOM 713 C C . SER A 1 91 ? -7.758 -10.294 14.575 1.00 86.25 91 SER A C 1
ATOM 715 O O . SER A 1 91 ? -7.324 -11.347 15.036 1.00 86.25 91 SER A O 1
ATOM 717 N N . GLY A 1 92 ? -7.061 -9.154 14.636 1.00 85.50 92 GLY A N 1
ATOM 718 C CA . GLY A 1 92 ? -5.759 -9.032 15.301 1.00 85.50 92 GLY A CA 1
ATOM 719 C C . GLY A 1 92 ? -4.550 -9.502 14.484 1.00 85.50 92 GLY A C 1
ATOM 720 O O . GLY A 1 92 ? -3.434 -9.420 14.987 1.00 85.50 92 GLY A O 1
ATOM 721 N N . ASN A 1 93 ? -4.739 -9.947 13.239 1.00 87.81 93 ASN A N 1
ATOM 722 C CA . ASN A 1 93 ? -3.660 -10.396 12.362 1.00 87.81 93 ASN A CA 1
ATOM 723 C C . ASN A 1 93 ? -3.492 -9.466 11.164 1.00 87.81 93 ASN A C 1
ATOM 725 O O . ASN A 1 93 ? -4.459 -9.090 10.501 1.00 87.81 93 ASN A O 1
ATOM 729 N N . TRP A 1 94 ? -2.243 -9.120 10.875 1.00 86.81 94 TRP A N 1
ATOM 730 C CA . TRP A 1 94 ? -1.880 -8.363 9.689 1.00 86.81 94 TRP A CA 1
ATOM 731 C C . TRP A 1 94 ? -1.817 -9.283 8.479 1.00 86.81 94 TRP A C 1
ATOM 733 O O . TRP A 1 94 ? -1.072 -10.261 8.481 1.00 86.81 94 TRP A O 1
ATOM 743 N N . THR A 1 95 ? -2.584 -8.953 7.444 1.00 86.94 95 THR A N 1
ATOM 744 C CA . THR A 1 95 ? -2.613 -9.710 6.191 1.00 86.94 95 THR A CA 1
ATOM 745 C C . THR A 1 95 ? -2.307 -8.783 5.027 1.00 86.94 95 THR A C 1
ATOM 747 O O . THR A 1 95 ? -2.895 -7.706 4.917 1.00 86.94 95 THR A O 1
ATOM 750 N N . VAL A 1 96 ? -1.390 -9.206 4.157 1.00 83.81 96 VAL A N 1
ATOM 751 C CA . VAL A 1 96 ? -1.167 -8.548 2.867 1.00 83.81 96 VAL A CA 1
ATOM 752 C C . VAL A 1 96 ? -2.347 -8.865 1.961 1.00 83.81 96 VAL A C 1
ATOM 754 O O . VAL A 1 96 ? -2.652 -10.035 1.720 1.00 83.81 96 VAL A O 1
ATOM 757 N N . VAL A 1 97 ? -2.997 -7.831 1.441 1.00 82.19 97 VAL A N 1
ATOM 758 C CA . VAL A 1 97 ? -4.140 -7.969 0.541 1.00 82.19 97 VAL A CA 1
ATOM 759 C C . VAL A 1 97 ? -3.723 -7.512 -0.850 1.00 82.19 97 VAL A C 1
ATOM 761 O O . VAL A 1 97 ? -3.375 -6.355 -1.052 1.00 82.19 97 VAL A O 1
ATOM 764 N N . SER A 1 98 ? -3.786 -8.423 -1.822 1.00 79.38 98 SER A N 1
ATOM 765 C CA . SER A 1 98 ? -3.626 -8.082 -3.238 1.00 79.38 98 SER A CA 1
ATOM 766 C C . SER A 1 98 ? -5.010 -7.876 -3.847 1.00 79.38 98 SER A C 1
ATOM 768 O O . SER A 1 98 ? -5.828 -8.800 -3.894 1.00 79.38 98 SER A O 1
ATOM 770 N N . ARG A 1 99 ? -5.299 -6.645 -4.276 1.00 77.00 99 ARG A N 1
ATOM 771 C CA . ARG A 1 99 ? -6.561 -6.276 -4.927 1.00 77.00 99 ARG A CA 1
ATOM 772 C C . ARG A 1 99 ? -6.244 -5.533 -6.217 1.00 77.00 99 ARG A C 1
ATOM 774 O O . ARG A 1 99 ? -5.708 -4.432 -6.176 1.00 77.00 99 ARG A O 1
ATOM 781 N N . ILE A 1 100 ? -6.594 -6.135 -7.350 1.00 72.50 100 ILE A N 1
ATOM 782 C CA . ILE A 1 100 ? -6.532 -5.463 -8.651 1.00 72.50 100 ILE A CA 1
ATOM 783 C C . ILE A 1 100 ? -7.801 -4.628 -8.792 1.00 72.50 100 ILE A C 1
ATOM 785 O O . ILE A 1 100 ? -8.914 -5.155 -8.713 1.00 72.50 100 ILE A O 1
ATOM 789 N N . VAL A 1 101 ? -7.637 -3.326 -8.979 1.00 68.25 101 VAL A N 1
ATOM 790 C CA . VAL A 1 101 ? -8.746 -2.396 -9.169 1.00 68.25 101 VAL A CA 1
ATOM 791 C C . VAL A 1 101 ? -9.072 -2.340 -10.658 1.00 68.25 101 VAL A C 1
ATOM 793 O O . VAL A 1 101 ? -8.200 -2.124 -11.494 1.00 68.25 101 VAL A O 1
ATOM 796 N N . SER A 1 102 ? -10.337 -2.554 -11.023 1.00 61.53 102 SER A N 1
ATOM 797 C CA . SER A 1 102 ? -10.761 -2.360 -12.412 1.00 61.53 102 SER A CA 1
ATOM 798 C C . SER A 1 102 ? -10.649 -0.879 -12.782 1.00 61.53 102 SER A C 1
ATOM 800 O O . SER A 1 102 ? -11.105 -0.012 -12.034 1.00 61.53 102 SER A O 1
ATOM 802 N N . SER A 1 103 ? -10.112 -0.587 -13.968 1.00 53.28 103 SER A N 1
ATOM 803 C CA . SER A 1 103 ? -9.997 0.767 -14.527 1.00 53.28 103 SER A CA 1
ATOM 804 C C . SER A 1 103 ? -11.340 1.506 -14.675 1.00 53.28 103 SER A C 1
ATOM 806 O O . SER A 1 103 ? -11.342 2.715 -14.892 1.00 53.28 103 SER A O 1
ATOM 808 N N . GLY A 1 104 ? -12.476 0.814 -14.513 1.00 50.81 104 GLY A N 1
ATOM 809 C CA . GLY A 1 104 ? -13.826 1.392 -14.508 1.00 50.81 104 GLY A CA 1
ATOM 810 C C . GLY A 1 104 ? -14.434 1.668 -13.125 1.00 50.81 104 GLY A C 1
ATOM 811 O O . GLY A 1 104 ? -15.611 2.007 -13.054 1.00 50.81 104 GLY A O 1
ATOM 812 N N . GLY A 1 105 ? -13.693 1.500 -12.024 1.00 39.78 105 GLY A N 1
ATOM 813 C CA . GLY A 1 105 ? -14.265 1.457 -10.672 1.00 39.78 105 GLY A CA 1
ATOM 814 C C . GLY A 1 105 ? -13.650 2.435 -9.675 1.00 39.78 105 GLY A C 1
ATOM 815 O O . GLY A 1 105 ? -13.178 2.008 -8.628 1.00 39.78 105 GLY A O 1
ATOM 816 N N . ALA A 1 106 ? -13.710 3.742 -9.934 1.00 43.28 106 ALA A N 1
ATOM 817 C CA . ALA A 1 106 ? -13.368 4.780 -8.948 1.00 43.28 106 ALA A CA 1
ATOM 818 C C . ALA A 1 106 ? -14.379 4.890 -7.772 1.00 43.28 106 ALA A C 1
ATOM 820 O O . ALA A 1 106 ? -14.418 5.907 -7.092 1.00 43.28 106 ALA A O 1
ATOM 821 N N . ALA A 1 107 ? -15.210 3.868 -7.532 1.00 42.78 107 ALA A N 1
ATOM 822 C CA . ALA A 1 107 ? -16.379 3.945 -6.651 1.00 42.78 107 ALA A CA 1
ATOM 823 C C . ALA A 1 107 ? 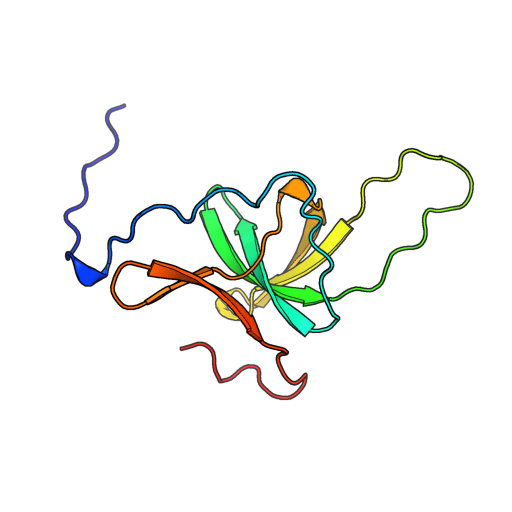-16.444 2.870 -5.545 1.00 42.78 107 ALA A C 1
ATOM 825 O O . ALA A 1 107 ? -17.497 2.708 -4.941 1.00 42.78 107 ALA A O 1
ATOM 826 N N . ALA A 1 108 ? -15.372 2.118 -5.265 1.00 39.03 108 ALA A N 1
ATOM 827 C CA . ALA A 1 108 ? -15.441 0.988 -4.318 1.00 39.03 108 ALA A CA 1
ATOM 828 C C . ALA A 1 108 ? -14.323 0.951 -3.258 1.00 39.03 108 ALA A C 1
ATOM 830 O O . ALA A 1 108 ? -13.897 -0.124 -2.836 1.00 39.03 108 ALA A O 1
ATOM 831 N N . LEU A 1 109 ? -13.842 2.118 -2.826 1.00 39.03 109 LEU A N 1
ATOM 832 C CA . LEU A 1 109 ? -12.995 2.261 -1.637 1.00 39.03 109 LEU A CA 1
ATOM 833 C C . LEU A 1 109 ? -13.619 3.328 -0.724 1.00 39.03 109 LEU A C 1
ATOM 835 O O . LEU A 1 109 ? -13.104 4.435 -0.607 1.00 39.03 109 LEU A O 1
ATOM 839 N N . THR A 1 110 ? -14.780 2.998 -0.159 1.00 33.69 110 THR A N 1
ATOM 840 C CA . THR A 1 110 ? -15.418 3.708 0.963 1.00 33.69 110 THR A CA 1
ATOM 841 C C . THR A 1 110 ? -15.388 2.824 2.189 1.00 33.69 110 THR A C 1
ATOM 843 O O . THR A 1 110 ? -15.717 1.627 2.010 1.00 33.69 110 THR A O 1
#

Radius of gyration: 16.08 Å; chains: 1; bounding box: 39×33×44 Å